Protein AF-A0A8T6YTL9-F1 (afdb_monomer_lite)

Radius of gyration: 15.52 Å; chains: 1; bounding box: 44×31×41 Å

InterPro domains:
  IPR006728 Immunity protein YezG-like [PF04634] (85-128)
  IPR036170 Immunity protein YezG-like superfamily [SSF160424] (26-125)

Structure (mmCIF, N/CA/C/O backbone):
data_AF-A0A8T6YTL9-F1
#
_entry.id   AF-A0A8T6YTL9-F1
#
loop_
_atom_site.group_PDB
_atom_site.id
_atom_site.type_symbol
_atom_site.label_atom_id
_atom_site.label_alt_id
_atom_site.label_comp_id
_atom_site.label_asym_id
_atom_site.label_entity_id
_atom_site.label_seq_id
_atom_site.pdbx_PDB_ins_code
_atom_site.Cartn_x
_atom_site.Cartn_y
_atom_site.Cartn_z
_atom_site.occupancy
_atom_site.B_iso_or_equiv
_atom_site.auth_seq_id
_atom_site.auth_comp_id
_atom_site.auth_asym_id
_atom_site.auth_atom_id
_atom_site.pdbx_PDB_model_num
ATOM 1 N N . MET A 1 1 ? 3.653 -5.304 19.458 1.00 33.44 1 MET A N 1
ATOM 2 C CA . MET A 1 1 ? 3.478 -6.674 18.921 1.00 33.44 1 MET A CA 1
ATOM 3 C C . MET A 1 1 ? 3.271 -6.533 17.421 1.00 33.44 1 MET A C 1
ATOM 5 O O . MET A 1 1 ? 2.338 -5.842 17.044 1.00 33.44 1 MET A O 1
ATOM 9 N N . ILE A 1 2 ? 4.169 -7.063 16.585 1.00 36.59 2 ILE A N 1
ATOM 10 C CA . ILE A 1 2 ? 4.069 -6.956 15.117 1.00 36.59 2 ILE A CA 1
ATOM 11 C C . ILE A 1 2 ? 3.375 -8.225 14.619 1.00 36.59 2 ILE A C 1
ATOM 13 O O . ILE A 1 2 ? 3.849 -9.326 14.899 1.00 36.59 2 ILE A O 1
ATOM 17 N N . LEU A 1 3 ? 2.232 -8.079 13.949 1.00 34.75 3 LEU A N 1
ATOM 18 C CA . LEU A 1 3 ? 1.442 -9.194 13.426 1.00 34.75 3 LEU A CA 1
ATOM 19 C C . LEU A 1 3 ? 1.649 -9.280 11.905 1.00 34.75 3 LEU A C 1
ATOM 21 O O . LEU A 1 3 ? 0.923 -8.654 11.138 1.00 34.75 3 LEU A O 1
ATOM 25 N N . THR A 1 4 ? 2.669 -10.024 11.482 1.00 40.56 4 THR A N 1
ATOM 26 C CA . THR A 1 4 ? 3.026 -10.223 10.066 1.00 40.56 4 THR A CA 1
ATOM 27 C C . THR A 1 4 ? 2.255 -11.416 9.496 1.00 40.56 4 THR A C 1
ATOM 29 O O . THR A 1 4 ? 2.329 -12.515 10.051 1.00 40.56 4 THR A O 1
ATOM 32 N N . HIS A 1 5 ? 1.528 -11.229 8.390 1.00 50.56 5 HIS A N 1
ATOM 33 C CA . HIS A 1 5 ? 0.825 -12.315 7.698 1.00 50.56 5 HIS A CA 1
ATOM 34 C C . HIS A 1 5 ? 1.325 -12.480 6.256 1.00 50.56 5 HIS A C 1
ATOM 36 O O . HIS A 1 5 ? 1.228 -11.554 5.453 1.00 50.56 5 HIS A O 1
ATOM 42 N N . PHE A 1 6 ? 1.783 -13.689 5.917 1.00 40.50 6 PHE A N 1
ATOM 43 C CA . PHE A 1 6 ? 2.258 -14.053 4.579 1.00 40.50 6 PHE A CA 1
ATOM 44 C C . PHE A 1 6 ? 1.146 -14.707 3.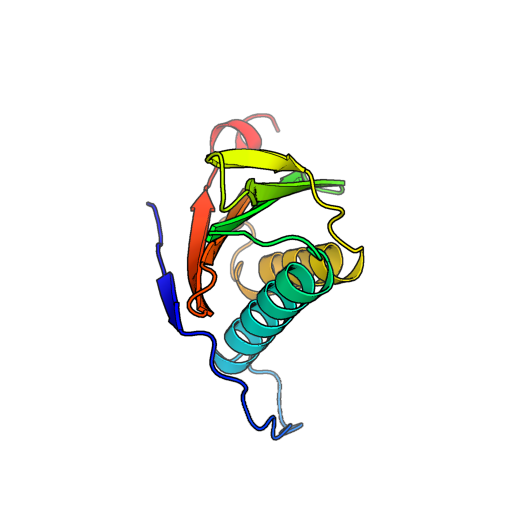754 1.00 40.50 6 PHE A C 1
ATOM 46 O O . PHE A 1 6 ? 0.555 -15.697 4.189 1.00 40.50 6 PHE A O 1
ATOM 53 N N . TYR A 1 7 ? 0.905 -14.207 2.542 1.00 55.19 7 TYR A N 1
ATOM 54 C CA . TYR A 1 7 ? -0.112 -14.741 1.634 1.00 55.19 7 TYR A CA 1
ATOM 55 C C . TYR A 1 7 ? 0.391 -14.782 0.178 1.00 55.19 7 TYR A C 1
ATOM 57 O O . TYR A 1 7 ? 1.228 -13.980 -0.240 1.00 55.19 7 TYR A O 1
ATOM 65 N N . LEU A 1 8 ? -0.139 -15.722 -0.615 1.00 42.59 8 LEU A N 1
ATOM 66 C CA . LEU A 1 8 ? 0.121 -15.843 -2.056 1.00 42.59 8 LEU A CA 1
ATOM 67 C C . LEU A 1 8 ? -1.067 -15.290 -2.853 1.00 42.59 8 LEU A C 1
ATOM 69 O O . LEU A 1 8 ? -2.193 -15.767 -2.702 1.00 42.59 8 LEU A O 1
ATOM 73 N N . PHE A 1 9 ? -0.820 -14.326 -3.742 1.00 38.91 9 PHE A N 1
ATOM 74 C CA . PHE A 1 9 ? -1.807 -13.833 -4.699 1.00 38.91 9 PHE A CA 1
ATOM 75 C C . PHE A 1 9 ? -2.107 -14.924 -5.731 1.00 38.91 9 PHE A C 1
ATOM 77 O O . PHE A 1 9 ? -1.311 -15.216 -6.622 1.00 38.91 9 PHE A O 1
ATOM 84 N N . SER A 1 10 ? -3.279 -15.534 -5.609 1.00 45.25 10 SER A N 1
ATOM 85 C CA . SER A 1 10 ? -3.862 -16.383 -6.643 1.00 45.25 10 SER A CA 1
ATOM 86 C C . SER A 1 10 ? -5.250 -15.842 -6.957 1.00 45.25 10 SER A C 1
ATOM 88 O O . SER A 1 10 ? -6.003 -15.500 -6.047 1.00 45.25 10 SER A O 1
ATOM 90 N N . SER A 1 11 ? -5.577 -15.693 -8.244 1.00 33.25 11 SER A N 1
ATOM 91 C CA . SER A 1 11 ? -6.886 -15.195 -8.676 1.00 33.25 11 SER A CA 1
ATOM 92 C C . SER A 1 11 ? -7.995 -16.104 -8.130 1.00 33.25 11 SER A C 1
ATOM 94 O O . SER A 1 11 ? -8.046 -17.270 -8.529 1.00 33.25 11 SER A O 1
ATOM 96 N N . PRO A 1 12 ? -8.902 -15.629 -7.255 1.00 41.66 12 PRO A N 1
ATOM 97 C CA . PRO A 1 12 ? -9.981 -16.471 -6.768 1.00 41.66 12 PRO A CA 1
ATOM 98 C C . PRO A 1 12 ? -11.160 -16.421 -7.743 1.00 41.66 12 PRO A C 1
ATOM 100 O O . PRO A 1 12 ? -11.564 -15.348 -8.192 1.00 41.66 12 PRO A O 1
ATOM 103 N N . ASN A 1 13 ? -11.767 -17.578 -8.012 1.00 33.69 13 ASN A N 1
ATOM 104 C CA . ASN A 1 13 ? -13.176 -17.629 -8.396 1.00 33.69 13 ASN A CA 1
ATOM 105 C C . ASN A 1 13 ? -13.987 -17.088 -7.210 1.00 33.69 13 ASN A C 1
ATOM 107 O O . ASN A 1 13 ? -14.063 -17.741 -6.171 1.00 33.69 13 ASN A O 1
ATOM 111 N N . ILE A 1 14 ? -14.549 -15.887 -7.338 1.00 44.19 14 ILE A N 1
ATOM 112 C CA . ILE A 1 14 ? -15.348 -15.267 -6.277 1.00 44.19 14 ILE A CA 1
ATOM 113 C C . ILE A 1 14 ? -16.783 -15.798 -6.384 1.00 44.19 14 ILE A C 1
ATOM 115 O O . ILE A 1 14 ? -17.514 -15.421 -7.298 1.00 44.19 14 ILE A O 1
ATOM 119 N N . ASN A 1 15 ? -17.190 -16.661 -5.451 1.00 32.50 15 ASN A N 1
ATOM 120 C CA . ASN A 1 15 ? -18.601 -16.930 -5.170 1.00 32.50 15 ASN A CA 1
ATOM 121 C C . ASN A 1 15 ? -19.035 -16.017 -4.018 1.00 32.50 15 ASN A C 1
ATOM 123 O O . ASN A 1 15 ? -18.476 -16.092 -2.929 1.00 32.50 15 ASN A O 1
ATOM 127 N N . TYR A 1 16 ? -20.018 -15.151 -4.265 1.00 44.25 16 TYR A N 1
ATOM 128 C CA . TYR A 1 16 ? -20.642 -14.326 -3.232 1.00 44.25 16 TYR A CA 1
ATOM 129 C C . TYR A 1 16 ? -21.774 -15.119 -2.565 1.00 44.25 16 TYR A C 1
ATOM 131 O O . TYR A 1 16 ? -22.792 -15.372 -3.209 1.00 44.25 16 TYR A O 1
ATOM 139 N N . ASP A 1 17 ? -21.625 -15.484 -1.290 1.00 41.03 17 ASP A N 1
ATOM 140 C CA . ASP A 1 17 ? -22.755 -15.875 -0.437 1.00 41.03 17 ASP A CA 1
ATOM 141 C C . ASP A 1 17 ? -23.219 -14.651 0.370 1.00 41.03 17 ASP A C 1
ATOM 143 O O . ASP A 1 17 ? -22.467 -14.070 1.150 1.00 41.03 17 ASP A O 1
ATOM 147 N N . ASN A 1 18 ? -24.465 -14.232 0.137 1.00 47.97 18 ASN A N 1
ATOM 148 C CA . ASN A 1 18 ? -25.115 -13.083 0.767 1.00 47.97 18 ASN A CA 1
ATOM 149 C C . ASN A 1 18 ? -25.964 -13.517 1.976 1.00 47.97 18 ASN A C 1
ATOM 151 O O . ASN A 1 18 ? -27.148 -13.177 2.058 1.00 47.97 18 ASN A O 1
ATOM 155 N N . SER A 1 19 ? -25.388 -14.250 2.931 1.00 40.69 19 SER A N 1
ATOM 156 C CA . SER A 1 19 ? -26.079 -14.556 4.187 1.00 40.69 19 SER A CA 1
ATOM 157 C C . SER A 1 19 ? -25.246 -14.194 5.426 1.00 40.69 19 SER A C 1
ATOM 159 O O . SER A 1 19 ? -24.211 -14.775 5.713 1.00 40.69 19 SER A O 1
ATOM 161 N N . LEU A 1 20 ? -25.761 -13.202 6.167 1.00 38.56 20 LEU A N 1
ATOM 162 C CA . LEU A 1 20 ? -25.483 -12.880 7.575 1.00 38.56 20 LEU A CA 1
ATOM 163 C C . LEU A 1 20 ? -24.042 -12.476 7.953 1.00 38.56 20 LEU A C 1
ATOM 165 O O . LEU A 1 20 ? -23.208 -13.317 8.238 1.00 38.56 20 LEU A O 1
ATOM 169 N N . GLY A 1 21 ? -23.817 -11.165 8.114 1.00 47.81 21 GLY A N 1
ATOM 170 C CA . GLY A 1 21 ? -23.189 -10.544 9.301 1.00 47.81 21 GLY A CA 1
ATOM 171 C C . GLY A 1 21 ? -21.840 -11.035 9.850 1.00 47.81 21 GLY A C 1
ATOM 172 O O . GLY A 1 21 ? -21.478 -10.613 10.944 1.00 47.81 21 GLY A O 1
ATOM 173 N N . VAL A 1 22 ? -21.096 -11.891 9.154 1.00 45.47 22 VAL A N 1
ATOM 174 C CA . VAL A 1 22 ? -19.788 -12.381 9.594 1.00 45.47 22 VAL A CA 1
ATOM 175 C C . VAL A 1 22 ? -18.726 -11.765 8.694 1.00 45.47 22 VAL A C 1
ATOM 177 O O . VAL A 1 22 ? -18.637 -12.073 7.509 1.00 45.47 22 VAL A O 1
ATOM 180 N N . ILE A 1 23 ? -17.902 -10.887 9.261 1.00 53.69 23 ILE A N 1
ATOM 181 C CA . ILE A 1 23 ? -16.636 -10.481 8.645 1.00 53.69 23 ILE A CA 1
ATOM 182 C C . ILE A 1 23 ? -15.736 -11.723 8.672 1.00 53.69 23 ILE A C 1
ATOM 184 O O . ILE A 1 23 ? -15.105 -12.032 9.679 1.00 53.69 23 ILE A O 1
ATOM 188 N N . THR A 1 24 ? -15.744 -12.507 7.598 1.00 58.62 24 THR A N 1
ATOM 189 C CA . THR A 1 24 ? -14.925 -13.719 7.477 1.00 58.62 24 THR A CA 1
ATOM 190 C C . THR A 1 24 ? -13.513 -13.374 6.994 1.00 58.62 24 THR A C 1
ATOM 192 O O . THR A 1 24 ? -13.309 -12.368 6.309 1.00 58.62 24 THR A O 1
ATOM 195 N N . MET A 1 25 ? -12.529 -14.242 7.277 1.00 62.03 25 MET A N 1
ATOM 196 C CA . MET A 1 25 ? -11.184 -14.169 6.669 1.00 62.03 25 MET A CA 1
ATOM 197 C C . MET A 1 25 ? -11.232 -14.005 5.139 1.00 62.03 25 MET A C 1
ATOM 199 O O . MET A 1 25 ? -10.344 -13.395 4.549 1.00 62.03 25 MET A O 1
ATOM 203 N N . GLU A 1 26 ? -12.285 -14.502 4.489 1.00 70.88 26 GLU A N 1
ATOM 204 C CA . GLU A 1 26 ? -12.493 -14.371 3.047 1.00 70.88 26 GLU A CA 1
ATOM 205 C C . GLU A 1 26 ? -12.701 -12.914 2.607 1.00 70.88 26 GLU A C 1
ATOM 207 O O . GLU A 1 26 ? -12.187 -12.513 1.563 1.00 70.88 26 GLU A O 1
ATOM 212 N N . THR A 1 27 ? -13.364 -12.086 3.425 1.00 80.19 27 THR A N 1
ATOM 213 C CA . THR A 1 27 ? -13.524 -10.644 3.158 1.00 80.19 27 THR A CA 1
ATOM 214 C C . THR A 1 27 ? -12.178 -9.919 3.210 1.00 80.19 27 THR A C 1
ATOM 216 O O . THR A 1 27 ? -11.868 -9.111 2.334 1.00 80.19 27 THR A O 1
ATOM 219 N N . VAL A 1 28 ? -11.346 -10.240 4.204 1.00 82.81 28 VAL A N 1
ATOM 220 C CA . VAL A 1 28 ? -10.003 -9.661 4.361 1.00 82.81 28 VAL A CA 1
ATOM 221 C C . VAL A 1 28 ? -9.094 -10.075 3.196 1.00 82.81 28 VAL A C 1
ATOM 223 O O . VAL A 1 28 ? -8.463 -9.221 2.573 1.00 82.81 28 VAL A O 1
ATOM 226 N N . HIS A 1 29 ? -9.092 -11.357 2.816 1.00 83.69 29 HIS A N 1
ATOM 227 C CA . HIS A 1 29 ? -8.359 -11.828 1.635 1.00 83.69 29 HIS A CA 1
ATOM 228 C C . HIS A 1 29 ? -8.829 -11.158 0.340 1.00 83.69 29 HIS A C 1
ATOM 230 O O . HIS A 1 29 ? -8.005 -10.799 -0.503 1.00 83.69 29 HIS A O 1
ATOM 236 N N . ALA A 1 30 ? -10.138 -10.954 0.168 1.00 86.69 30 ALA A N 1
ATOM 237 C CA . ALA A 1 30 ? -10.674 -10.263 -1.000 1.00 86.69 30 ALA A CA 1
ATOM 238 C C . ALA A 1 30 ? -10.189 -8.807 -1.079 1.00 86.69 30 ALA A C 1
ATOM 240 O O . ALA A 1 30 ? -9.898 -8.319 -2.174 1.00 86.69 30 ALA A O 1
ATOM 241 N N . ILE A 1 31 ? -10.064 -8.121 0.061 1.00 90.31 31 ILE A N 1
ATOM 242 C CA . ILE A 1 31 ? -9.493 -6.771 0.134 1.00 90.31 31 ILE A CA 1
ATOM 243 C C . ILE A 1 31 ? -8.012 -6.789 -0.260 1.00 90.31 31 ILE A C 1
ATOM 245 O O . ILE A 1 31 ? -7.611 -5.997 -1.113 1.00 90.31 31 ILE A O 1
ATOM 249 N N . TYR A 1 32 ? -7.212 -7.713 0.279 1.00 90.25 32 TYR A N 1
ATOM 250 C CA . TYR A 1 32 ? -5.792 -7.832 -0.078 1.00 90.25 32 TYR A CA 1
ATOM 251 C C . TYR A 1 32 ? -5.587 -8.103 -1.569 1.00 90.25 32 TYR A C 1
ATOM 253 O O . TYR A 1 32 ? -4.776 -7.438 -2.214 1.00 90.25 32 TYR A O 1
ATOM 261 N N . ASN A 1 33 ? -6.378 -9.010 -2.146 1.00 90.44 33 ASN A N 1
ATOM 262 C CA . ASN A 1 33 ? -6.329 -9.300 -3.577 1.00 90.44 33 ASN A CA 1
ATOM 263 C C . ASN A 1 33 ? -6.683 -8.071 -4.425 1.00 90.44 33 ASN A C 1
ATOM 265 O O . ASN A 1 33 ? -6.018 -7.800 -5.425 1.00 90.44 33 ASN A O 1
ATOM 269 N N . GLN A 1 34 ? -7.691 -7.292 -4.029 1.00 92.44 34 GLN A N 1
ATOM 270 C CA . GLN A 1 34 ? -8.028 -6.054 -4.736 1.00 92.44 34 GLN A CA 1
ATOM 271 C C . GLN A 1 34 ? -6.923 -4.995 -4.625 1.00 92.44 34 GLN A C 1
ATOM 273 O O . GLN A 1 34 ? -6.621 -4.327 -5.614 1.00 92.44 34 GLN A O 1
ATOM 278 N N . ILE A 1 35 ? -6.285 -4.857 -3.458 1.00 92.94 35 ILE A N 1
ATOM 279 C CA . ILE A 1 35 ? -5.138 -3.956 -3.277 1.00 92.94 35 ILE A CA 1
ATOM 280 C C . ILE A 1 35 ? -3.984 -4.380 -4.195 1.00 92.94 35 ILE A C 1
ATOM 282 O O . ILE A 1 35 ? -3.469 -3.545 -4.941 1.00 92.94 35 ILE A O 1
ATOM 286 N N . ALA A 1 36 ? -3.626 -5.667 -4.204 1.00 93.38 36 ALA A N 1
ATOM 287 C CA . ALA A 1 36 ? -2.569 -6.202 -5.058 1.00 93.38 36 ALA A CA 1
ATOM 288 C C . ALA A 1 36 ? -2.863 -5.966 -6.548 1.00 93.38 36 ALA A C 1
ATOM 290 O O . ALA A 1 36 ? -2.018 -5.453 -7.283 1.00 93.38 36 ALA A O 1
ATOM 291 N N . GLN A 1 37 ? -4.094 -6.240 -6.989 1.00 93.25 37 GLN A N 1
ATOM 292 C CA . GLN A 1 37 ? -4.508 -5.999 -8.370 1.00 93.25 37 GLN A CA 1
ATOM 293 C C . GLN A 1 37 ? -4.427 -4.512 -8.748 1.00 93.25 37 GLN A C 1
ATOM 295 O O . GLN A 1 37 ? -4.025 -4.180 -9.865 1.00 93.25 37 GLN A O 1
ATOM 300 N N . ASN A 1 38 ? -4.771 -3.605 -7.831 1.00 93.31 38 ASN A N 1
ATOM 301 C CA . ASN A 1 38 ? -4.650 -2.167 -8.068 1.00 93.31 38 ASN A CA 1
ATOM 302 C C . ASN A 1 38 ? -3.190 -1.735 -8.249 1.00 93.31 38 ASN A C 1
ATOM 304 O O . ASN A 1 38 ? -2.919 -0.903 -9.112 1.00 93.31 38 ASN A O 1
ATOM 308 N N . ILE A 1 39 ? -2.251 -2.312 -7.491 1.00 94.00 39 ILE A N 1
ATOM 309 C CA . ILE A 1 39 ? -0.811 -2.063 -7.662 1.00 94.00 39 ILE A CA 1
ATOM 310 C C . ILE A 1 39 ? -0.366 -2.498 -9.063 1.00 94.00 39 ILE A C 1
ATOM 312 O O . ILE A 1 39 ? 0.173 -1.685 -9.817 1.00 94.00 39 ILE A O 1
ATOM 316 N N . VAL A 1 40 ? -0.672 -3.744 -9.444 1.00 93.94 40 VAL A N 1
ATOM 317 C CA . VAL A 1 40 ? -0.342 -4.305 -10.768 1.00 93.94 40 VAL A CA 1
ATOM 318 C C . VAL A 1 40 ? -0.921 -3.447 -11.897 1.00 93.94 40 VAL A C 1
ATOM 320 O O . VAL A 1 40 ? -0.259 -3.197 -12.901 1.00 93.94 40 VAL A O 1
ATOM 323 N N . ASN A 1 41 ? -2.150 -2.953 -11.737 1.00 92.38 41 ASN A N 1
ATOM 324 C CA . ASN A 1 41 ? -2.808 -2.120 -12.743 1.00 92.38 41 ASN A CA 1
ATOM 325 C C . ASN A 1 41 ? -2.219 -0.702 -12.841 1.00 92.38 41 ASN A C 1
ATOM 327 O O . ASN A 1 41 ? -2.294 -0.081 -13.909 1.00 92.38 41 ASN A O 1
ATOM 331 N N . SER A 1 42 ? -1.678 -0.172 -11.741 1.00 93.31 42 SER A N 1
ATOM 332 C CA . SER A 1 42 ? -1.121 1.182 -11.674 1.00 93.31 42 SER A CA 1
ATOM 333 C C . SER A 1 42 ? 0.301 1.274 -12.227 1.00 93.31 42 SER A C 1
ATOM 335 O O . SER A 1 42 ? 0.649 2.299 -12.815 1.00 93.31 42 SER A O 1
ATOM 337 N N . ILE A 1 43 ? 1.122 0.235 -12.061 1.00 93.56 43 ILE A N 1
ATOM 338 C CA . ILE A 1 43 ? 2.528 0.255 -12.479 1.00 93.56 43 ILE A CA 1
ATOM 339 C C . ILE A 1 43 ? 2.652 -0.392 -13.863 1.00 93.56 43 ILE A C 1
ATOM 341 O O . ILE A 1 43 ? 2.375 -1.572 -14.046 1.00 93.56 43 ILE A O 1
ATOM 345 N N . ARG A 1 44 ? 3.046 0.401 -14.866 1.00 92.94 44 ARG A N 1
ATOM 346 C CA . ARG A 1 44 ? 3.157 -0.043 -16.273 1.00 92.94 44 ARG A CA 1
ATOM 347 C C . ARG A 1 44 ? 4.575 -0.426 -16.693 1.00 92.94 44 ARG A C 1
ATOM 349 O O . ARG A 1 44 ? 4.762 -0.964 -17.780 1.00 92.94 44 ARG A O 1
ATOM 356 N N . THR A 1 45 ? 5.555 -0.115 -15.860 1.00 92.12 45 THR A N 1
ATOM 357 C CA . THR A 1 45 ? 6.974 -0.428 -16.046 1.00 92.12 45 THR A CA 1
ATOM 358 C C . THR A 1 45 ? 7.322 -1.746 -15.354 1.00 92.12 45 THR A C 1
ATOM 360 O O . THR A 1 45 ? 6.581 -2.165 -14.473 1.00 92.12 45 THR A O 1
ATOM 363 N N . PRO A 1 46 ? 8.414 -2.433 -15.725 1.00 94.06 46 PRO A N 1
ATOM 364 C CA . PRO A 1 46 ? 8.895 -3.590 -14.972 1.00 94.06 46 PRO A CA 1
ATOM 365 C C . PRO A 1 46 ? 9.332 -3.209 -13.548 1.00 94.06 46 PRO A C 1
ATOM 367 O O . PRO A 1 46 ? 10.073 -2.242 -13.356 1.00 94.06 46 PRO A O 1
ATOM 370 N N . TRP A 1 47 ? 8.900 -3.986 -12.557 1.00 96.31 47 TRP A N 1
ATOM 371 C CA . TRP A 1 47 ? 9.188 -3.768 -11.138 1.00 96.31 47 TRP A CA 1
ATOM 372 C C . TRP A 1 47 ? 9.393 -5.102 -10.415 1.00 96.31 47 TRP A C 1
ATOM 374 O O . TRP A 1 47 ? 8.786 -6.100 -10.803 1.00 96.31 47 TRP A O 1
ATOM 384 N N . ASP A 1 48 ? 10.231 -5.103 -9.377 1.00 93.62 48 ASP A N 1
ATOM 385 C CA . ASP A 1 48 ? 10.503 -6.287 -8.541 1.00 93.62 48 ASP A CA 1
ATOM 386 C C . ASP A 1 48 ? 9.557 -6.368 -7.340 1.00 93.62 48 ASP A C 1
ATOM 388 O O . ASP A 1 48 ? 8.931 -7.396 -7.064 1.00 93.62 48 ASP A O 1
ATOM 392 N N . GLU A 1 49 ? 9.433 -5.245 -6.635 1.00 95.69 49 GLU A N 1
ATOM 393 C CA . GLU A 1 49 ? 8.633 -5.104 -5.426 1.00 95.69 49 GLU A CA 1
ATOM 394 C C . GLU A 1 49 ? 7.926 -3.750 -5.424 1.00 95.69 49 GLU A C 1
ATOM 396 O O . GLU A 1 49 ? 8.481 -2.738 -5.853 1.00 95.69 49 GLU A O 1
ATOM 401 N N . ALA A 1 50 ? 6.690 -3.730 -4.947 1.00 96.44 50 ALA A N 1
ATOM 402 C CA . ALA A 1 50 ? 5.876 -2.539 -4.808 1.00 96.44 50 ALA A CA 1
ATOM 403 C C . ALA A 1 50 ? 5.257 -2.498 -3.418 1.00 96.44 50 ALA A C 1
ATOM 405 O O . ALA A 1 50 ? 4.918 -3.529 -2.843 1.00 96.44 50 ALA A O 1
ATOM 406 N N . PHE A 1 51 ? 5.081 -1.301 -2.879 1.00 95.19 51 PHE A N 1
ATOM 407 C CA . PHE A 1 51 ? 4.507 -1.128 -1.561 1.00 95.19 51 PHE A CA 1
ATOM 408 C C . PHE A 1 51 ? 3.598 0.087 -1.469 1.00 95.19 51 PHE A C 1
ATOM 410 O O . PHE A 1 51 ? 3.788 1.093 -2.158 1.00 95.19 51 PHE A O 1
ATOM 417 N N . ILE A 1 52 ? 2.591 -0.030 -0.607 1.00 95.25 52 ILE A N 1
ATOM 418 C CA . ILE A 1 52 ? 1.722 1.067 -0.200 1.00 95.25 52 ILE A CA 1
ATOM 419 C C . ILE A 1 52 ? 1.883 1.255 1.301 1.00 95.25 52 ILE A C 1
ATOM 421 O O . ILE A 1 52 ? 1.548 0.365 2.080 1.00 95.25 52 ILE A O 1
ATOM 425 N N . ASP A 1 53 ? 2.361 2.434 1.677 1.00 93.12 53 ASP A N 1
ATOM 426 C CA . ASP A 1 53 ? 2.308 2.924 3.046 1.00 93.12 53 ASP A CA 1
ATOM 427 C C . ASP A 1 53 ? 0.982 3.662 3.233 1.00 93.12 53 ASP A C 1
ATOM 429 O O . ASP A 1 53 ? 0.657 4.564 2.454 1.00 93.12 53 ASP A O 1
ATOM 433 N N . PHE A 1 54 ? 0.215 3.290 4.253 1.00 90.69 54 PHE A N 1
ATOM 434 C CA . PHE A 1 54 ? -1.026 3.956 4.631 1.00 90.69 54 PHE A CA 1
ATOM 435 C C . PHE A 1 54 ? -0.986 4.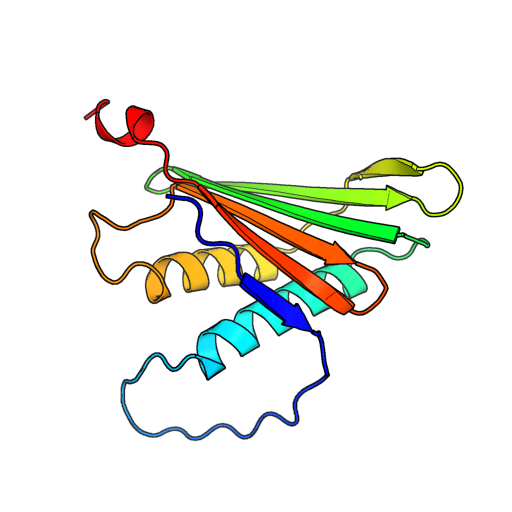294 6.120 1.00 90.69 54 PHE A C 1
ATOM 437 O O . PHE A 1 54 ? -0.620 3.465 6.949 1.00 90.69 54 PHE A O 1
ATOM 444 N N . SER A 1 55 ? -1.361 5.522 6.459 1.00 87.31 55 SER A N 1
ATOM 445 C CA . SER A 1 55 ? -1.405 6.013 7.835 1.00 87.31 55 SER A CA 1
ATOM 446 C C . SER A 1 55 ? -2.745 6.678 8.095 1.00 87.31 55 SER A C 1
ATOM 448 O O . SER A 1 55 ? -3.189 7.506 7.296 1.00 87.31 55 SER A O 1
ATOM 450 N N . TYR A 1 56 ? -3.380 6.314 9.198 1.00 79.62 56 TYR A N 1
ATOM 451 C CA . TYR A 1 56 ? -4.675 6.811 9.627 1.00 79.62 56 TYR A CA 1
ATOM 452 C C . TYR A 1 56 ? -4.490 7.768 10.810 1.00 79.62 56 TYR A C 1
ATOM 454 O O . TYR A 1 56 ? -3.818 7.440 11.778 1.00 79.62 56 TYR A O 1
ATOM 462 N N . TYR A 1 57 ? -5.080 8.957 10.720 1.00 78.88 57 TYR A N 1
ATOM 463 C CA . TYR A 1 57 ? -4.998 10.024 11.719 1.00 78.88 57 TYR A CA 1
ATOM 464 C C . TYR A 1 57 ? -6.415 10.527 12.018 1.00 78.88 57 TYR A C 1
ATOM 466 O O . TYR A 1 57 ? -6.848 11.555 11.483 1.00 78.88 57 TYR A O 1
ATOM 474 N N . GLY A 1 58 ? -7.172 9.763 12.811 1.00 69.94 58 GLY A N 1
ATOM 475 C CA . GLY A 1 58 ? -8.546 10.102 13.202 1.00 69.94 58 GLY A CA 1
ATOM 476 C C . GLY A 1 58 ? -9.506 10.228 12.011 1.00 69.94 58 GLY A C 1
ATOM 477 O O . GLY A 1 58 ? -10.017 9.230 11.513 1.00 69.94 58 GLY A O 1
ATOM 478 N N . ASP A 1 59 ? -9.754 11.451 11.544 1.00 72.69 59 ASP A N 1
ATOM 479 C CA . ASP A 1 59 ? -10.648 11.731 10.406 1.00 72.69 59 ASP A CA 1
ATOM 480 C C . ASP A 1 59 ? -9.923 11.831 9.054 1.00 72.69 59 ASP A C 1
ATOM 482 O O . ASP A 1 59 ? -10.554 11.974 8.001 1.00 72.69 59 ASP A O 1
ATOM 486 N N . SER A 1 60 ? -8.592 11.754 9.053 1.00 77.19 60 SER A N 1
ATOM 487 C CA . SER A 1 60 ? -7.773 11.872 7.847 1.00 77.19 60 SER A CA 1
ATOM 488 C C . SER A 1 60 ? -6.885 10.650 7.649 1.00 77.19 60 SER A C 1
ATOM 490 O O . SER A 1 60 ? -6.588 9.920 8.588 1.00 77.19 60 SER A O 1
ATOM 492 N N . ALA A 1 61 ? -6.456 10.404 6.412 1.00 83.06 61 ALA A N 1
ATOM 493 C CA . ALA A 1 61 ? -5.456 9.380 6.143 1.00 83.06 61 ALA A CA 1
ATOM 494 C C . ALA A 1 61 ? -4.475 9.849 5.074 1.00 83.06 61 ALA A C 1
ATOM 496 O O . ALA A 1 61 ? -4.838 10.569 4.138 1.00 83.06 61 ALA A O 1
ATOM 497 N N . LYS A 1 62 ? -3.234 9.397 5.204 1.00 87.62 62 LYS A N 1
ATOM 498 C CA . LYS A 1 62 ? -2.161 9.600 4.238 1.00 87.62 62 LYS A CA 1
ATOM 499 C C . LYS A 1 62 ? -1.835 8.267 3.584 1.00 87.62 62 LYS A C 1
ATOM 501 O O . LYS A 1 62 ? -1.831 7.238 4.248 1.00 87.62 62 LYS A O 1
ATOM 506 N N . TYR A 1 63 ? -1.543 8.290 2.290 1.00 89.75 63 TYR A N 1
ATOM 507 C CA . TYR A 1 63 ? -1.085 7.106 1.578 1.00 89.75 63 TYR A CA 1
ATOM 508 C C . TYR A 1 63 ? -0.029 7.457 0.534 1.00 89.75 63 TYR A C 1
ATOM 510 O O . TYR A 1 63 ? -0.100 8.510 -0.103 1.00 89.75 63 TYR A O 1
ATOM 518 N N . GLN A 1 64 ? 0.946 6.570 0.356 1.00 94.00 64 GLN A N 1
ATOM 519 C CA . GLN A 1 64 ? 1.995 6.688 -0.652 1.00 94.00 64 GLN A CA 1
ATOM 520 C C . GLN A 1 64 ? 2.279 5.318 -1.262 1.00 94.00 64 GLN A C 1
ATOM 522 O O . GLN A 1 64 ? 2.372 4.329 -0.545 1.00 94.00 64 GLN A O 1
ATOM 527 N N . GLY A 1 65 ? 2.412 5.271 -2.587 1.00 95.69 65 GLY A N 1
ATOM 528 C CA . GLY A 1 65 ? 2.783 4.065 -3.318 1.00 95.69 65 GLY A CA 1
ATOM 529 C C . GLY A 1 65 ? 4.166 4.220 -3.921 1.00 95.69 65 GLY A C 1
ATOM 530 O O . GLY A 1 65 ? 4.419 5.215 -4.604 1.00 95.69 65 GLY A O 1
ATOM 531 N N . LYS A 1 66 ? 5.040 3.238 -3.705 1.00 96.94 66 LYS A N 1
ATOM 532 C CA . LYS A 1 66 ? 6.352 3.174 -4.353 1.00 96.94 66 LYS A CA 1
ATOM 533 C C . LYS A 1 66 ? 6.651 1.782 -4.888 1.00 96.94 66 LYS A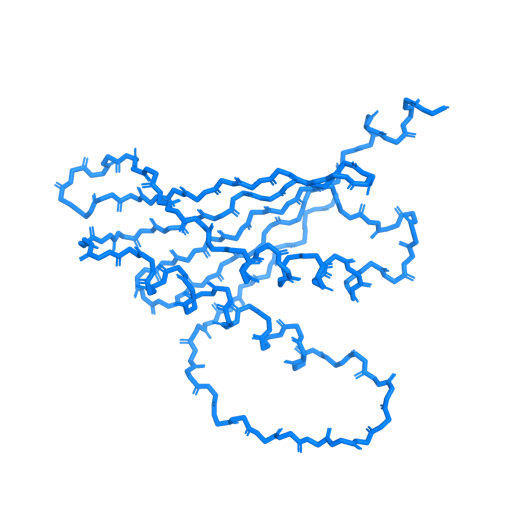 C 1
ATOM 535 O O . LYS A 1 66 ? 6.045 0.807 -4.459 1.00 96.94 66 LYS A O 1
ATOM 540 N N . TYR A 1 67 ? 7.585 1.692 -5.820 1.00 97.06 67 TYR A N 1
ATOM 541 C CA . TYR A 1 67 ? 8.069 0.426 -6.350 1.00 97.06 67 TYR A CA 1
ATOM 542 C C . TYR A 1 67 ? 9.562 0.485 -6.652 1.00 97.06 67 TYR A C 1
ATOM 544 O O . TYR A 1 67 ? 10.103 1.555 -6.930 1.00 97.06 67 TYR A O 1
ATOM 552 N N . LEU A 1 68 ? 10.218 -0.671 -6.594 1.00 96.56 68 LEU A N 1
ATOM 553 C CA . LEU A 1 68 ? 11.592 -0.864 -7.035 1.00 96.56 68 LEU A CA 1
ATOM 554 C C . LEU A 1 68 ? 11.595 -1.183 -8.526 1.00 96.56 68 LEU A C 1
ATOM 556 O O . LEU A 1 68 ? 11.015 -2.181 -8.965 1.00 96.56 68 LEU A O 1
ATOM 560 N N . HIS A 1 69 ? 12.228 -0.318 -9.310 1.00 94.06 69 HIS A N 1
ATOM 561 C CA . HIS A 1 69 ? 12.354 -0.512 -10.744 1.00 94.06 69 HIS A CA 1
ATOM 562 C C . HIS A 1 69 ? 13.336 -1.652 -11.053 1.00 94.06 69 HIS A C 1
ATOM 564 O O . HIS A 1 69 ? 14.483 -1.640 -10.607 1.00 94.06 69 HIS A O 1
ATOM 570 N N . TYR A 1 70 ? 12.891 -2.606 -11.875 1.00 92.25 70 TYR A N 1
ATOM 571 C CA . TYR A 1 70 ? 13.558 -3.899 -12.096 1.00 92.25 70 TYR A CA 1
ATOM 572 C C . TYR A 1 70 ? 15.032 -3.797 -12.526 1.00 92.25 70 TYR A C 1
ATOM 574 O O . TYR A 1 70 ? 15.871 -4.613 -12.164 1.00 92.25 70 TYR A O 1
ATOM 582 N N . SER A 1 71 ? 15.373 -2.810 -13.361 1.00 92.38 71 SER A N 1
ATOM 583 C CA . SER A 1 71 ? 16.702 -2.771 -13.989 1.00 92.38 71 SER A CA 1
ATOM 584 C C . SER A 1 71 ? 17.779 -2.076 -13.159 1.00 92.38 71 SER A C 1
ATOM 586 O O . SER A 1 71 ? 18.962 -2.249 -13.439 1.00 92.38 71 SER A O 1
ATOM 588 N N . ASN A 1 72 ? 17.392 -1.204 -12.229 1.00 92.19 72 ASN A N 1
ATOM 589 C CA . ASN A 1 72 ? 18.316 -0.298 -11.540 1.00 92.19 72 ASN A CA 1
ATOM 590 C C . ASN A 1 72 ? 18.064 -0.202 -10.029 1.00 92.19 72 ASN A C 1
ATOM 592 O O . ASN A 1 72 ? 18.798 0.521 -9.359 1.00 92.19 72 ASN A O 1
ATOM 596 N N . ASN A 1 73 ? 17.066 -0.919 -9.499 1.00 91.81 73 ASN A N 1
ATOM 597 C CA . ASN A 1 73 ? 16.645 -0.874 -8.098 1.00 91.81 73 ASN A CA 1
ATOM 598 C C . ASN A 1 73 ? 16.327 0.543 -7.601 1.00 91.81 73 ASN A C 1
ATOM 600 O O . ASN A 1 73 ? 16.409 0.825 -6.405 1.00 91.81 73 ASN A O 1
ATOM 604 N N . GLU A 1 74 ? 15.985 1.454 -8.513 1.00 94.38 74 GLU A N 1
ATOM 605 C CA . GLU A 1 74 ? 15.582 2.799 -8.142 1.00 94.38 74 GLU A CA 1
ATOM 606 C C . GLU A 1 74 ? 14.182 2.763 -7.542 1.00 94.38 74 GLU A C 1
ATOM 608 O O . GLU A 1 74 ? 13.293 2.054 -8.023 1.00 94.38 74 GLU A O 1
ATOM 613 N N . LEU A 1 75 ? 13.992 3.542 -6.482 1.00 96.31 75 LEU A N 1
ATOM 614 C CA . LEU A 1 75 ? 12.704 3.664 -5.836 1.00 96.31 75 LEU A CA 1
ATOM 615 C C . LEU A 1 75 ? 11.870 4.735 -6.540 1.00 96.31 75 LEU A C 1
ATOM 617 O O . LEU A 1 75 ? 12.162 5.925 -6.444 1.00 96.31 75 LEU A O 1
ATOM 621 N N . CYS A 1 76 ? 10.813 4.306 -7.216 1.00 95.25 76 CYS A N 1
ATOM 622 C CA . CYS A 1 76 ? 9.927 5.170 -7.982 1.00 95.25 76 CYS A CA 1
ATOM 623 C C . CYS A 1 76 ? 8.562 5.296 -7.300 1.00 95.25 76 CYS A C 1
ATOM 625 O O . CYS A 1 76 ? 8.039 4.324 -6.758 1.00 95.25 76 CYS A O 1
ATOM 627 N N . ASP A 1 77 ? 7.943 6.475 -7.363 1.00 95.69 77 ASP A N 1
ATOM 628 C CA . ASP A 1 77 ? 6.563 6.654 -6.909 1.00 95.69 77 ASP A CA 1
ATOM 629 C C . ASP A 1 77 ? 5.565 6.153 -7.967 1.00 95.69 77 ASP A C 1
ATOM 631 O O . ASP A 1 77 ? 5.773 6.293 -9.177 1.00 95.69 77 ASP A O 1
ATOM 635 N N . PHE A 1 78 ? 4.430 5.622 -7.514 1.00 94.50 78 PHE A N 1
ATOM 636 C CA . PHE A 1 78 ? 3.276 5.364 -8.371 1.00 94.50 78 PHE A CA 1
ATOM 637 C C . PHE A 1 78 ? 2.001 5.951 -7.774 1.00 94.50 78 PHE A C 1
ATOM 639 O O . PHE A 1 78 ? 1.849 6.120 -6.562 1.00 94.50 78 PHE A O 1
ATOM 646 N N . LYS A 1 79 ? 1.036 6.256 -8.645 1.00 91.81 79 LYS A N 1
ATOM 647 C CA . LYS A 1 79 ? -0.249 6.791 -8.204 1.00 91.81 79 LYS A CA 1
ATOM 648 C C . LYS A 1 79 ? -1.099 5.680 -7.592 1.00 91.81 79 LYS A C 1
ATOM 650 O O . LYS A 1 79 ? -1.606 4.803 -8.295 1.00 91.81 79 LYS A O 1
ATOM 655 N N . VAL A 1 80 ? -1.315 5.771 -6.287 1.00 89.50 80 VAL A N 1
ATOM 656 C CA . VAL A 1 80 ? -2.303 4.955 -5.580 1.00 89.50 80 VAL A CA 1
ATOM 657 C C . VAL A 1 80 ? -3.696 5.501 -5.895 1.00 89.50 80 VAL A C 1
ATOM 659 O O . VAL A 1 80 ? -3.976 6.686 -5.708 1.00 89.50 80 VAL A O 1
ATOM 662 N N . GLY A 1 81 ? -4.568 4.652 -6.433 1.00 85.62 81 GLY A N 1
ATOM 663 C CA . GLY A 1 81 ? -5.937 5.037 -6.766 1.00 85.62 81 GLY A CA 1
ATOM 664 C C . GLY A 1 81 ? -6.812 5.229 -5.523 1.00 85.62 81 GLY A C 1
ATOM 665 O O . GLY A 1 81 ? -6.605 4.586 -4.496 1.00 85.62 81 GLY A O 1
ATOM 666 N N . TYR A 1 82 ? -7.862 6.049 -5.645 1.00 86.12 82 TYR A N 1
ATOM 667 C CA . TYR A 1 82 ? -8.851 6.257 -4.575 1.00 86.12 82 TYR A CA 1
ATOM 668 C C . TYR A 1 82 ? -9.530 4.950 -4.121 1.00 86.12 82 TYR A C 1
ATOM 670 O O . TYR A 1 82 ? -9.910 4.814 -2.961 1.00 86.12 82 TYR A O 1
ATOM 678 N N . GLN A 1 83 ? -9.644 3.958 -5.010 1.00 87.69 83 GLN A N 1
ATOM 679 C CA . GLN A 1 83 ? -10.154 2.631 -4.657 1.00 87.69 83 GLN A CA 1
ATOM 680 C C . GLN A 1 83 ? -9.273 1.931 -3.615 1.00 87.69 83 GLN A C 1
ATOM 682 O O . GLN A 1 83 ? -9.805 1.414 -2.639 1.00 87.69 83 GLN A O 1
ATOM 687 N N . SER A 1 84 ? -7.943 1.982 -3.751 1.00 88.00 84 SER A N 1
ATOM 688 C CA . SER A 1 84 ? -7.034 1.428 -2.741 1.00 88.00 84 SER A CA 1
ATOM 689 C C . SER A 1 84 ? -7.183 2.142 -1.398 1.00 88.00 84 SER A C 1
ATOM 691 O O . SER A 1 84 ? -7.237 1.478 -0.372 1.00 88.00 84 SER A O 1
ATOM 693 N N . TYR A 1 85 ? -7.354 3.469 -1.390 1.00 86.31 85 TYR A N 1
ATOM 694 C CA . TYR A 1 85 ? -7.663 4.211 -0.158 1.00 86.31 85 TYR A CA 1
ATOM 695 C C . TYR A 1 85 ? -8.934 3.684 0.530 1.00 86.31 85 TYR A C 1
ATOM 697 O O . TYR A 1 85 ? -8.935 3.440 1.736 1.00 86.31 85 TYR A O 1
ATOM 705 N N . ARG A 1 86 ? -10.016 3.467 -0.230 1.00 88.88 86 ARG A N 1
ATOM 706 C CA . ARG A 1 86 ? -11.274 2.926 0.312 1.00 88.88 86 ARG A CA 1
ATOM 707 C C . ARG A 1 86 ? -11.104 1.516 0.869 1.00 88.88 86 ARG A C 1
ATOM 709 O O . ARG A 1 86 ? -11.691 1.224 1.904 1.00 88.88 86 ARG A O 1
ATOM 716 N N . LEU A 1 87 ? -10.291 0.691 0.215 1.00 90.62 87 LEU A N 1
ATOM 717 C CA . LEU A 1 87 ? -9.967 -0.661 0.662 1.00 90.62 87 LEU A CA 1
ATOM 718 C C . LEU A 1 87 ? -9.174 -0.658 1.974 1.00 90.62 87 LEU A C 1
ATOM 720 O O . LEU A 1 87 ? -9.531 -1.404 2.876 1.00 90.62 87 LEU A O 1
ATOM 724 N N . PHE A 1 88 ? -8.170 0.212 2.130 1.00 89.00 88 PHE A N 1
ATOM 725 C CA . PHE A 1 88 ? -7.444 0.353 3.401 1.00 89.00 88 PHE A CA 1
ATOM 726 C C . PHE A 1 88 ? -8.325 0.894 4.528 1.00 89.00 88 PHE A C 1
ATOM 728 O O . PHE A 1 88 ? -8.208 0.437 5.661 1.00 89.00 88 PHE A O 1
ATOM 735 N N . LYS A 1 89 ? -9.248 1.815 4.228 1.00 86.06 89 LYS A N 1
ATOM 736 C CA . LYS A 1 89 ? -10.230 2.279 5.216 1.00 86.06 89 LYS A CA 1
ATOM 737 C C . LYS A 1 89 ? -11.177 1.155 5.643 1.00 86.06 89 LYS A C 1
ATOM 739 O O . LYS A 1 89 ? -11.391 0.961 6.831 1.00 86.06 89 LYS A O 1
ATOM 744 N N . GL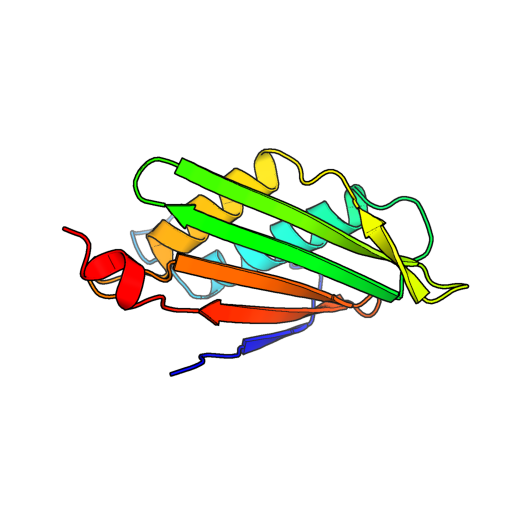N A 1 90 ? -11.703 0.391 4.687 1.00 86.94 90 GLN A N 1
ATOM 745 C CA . GLN A 1 90 ? -12.534 -0.773 4.988 1.00 86.94 90 GLN A CA 1
ATOM 746 C C . GLN A 1 90 ? -11.751 -1.809 5.802 1.00 86.94 90 GLN A C 1
ATOM 748 O O . GLN A 1 90 ? -12.286 -2.353 6.758 1.00 86.94 90 GLN A O 1
ATOM 753 N N . LEU A 1 91 ? -10.484 -2.050 5.453 1.00 86.06 91 LEU A N 1
ATOM 754 C CA . LEU A 1 91 ? -9.595 -2.931 6.203 1.00 86.06 91 LEU A CA 1
ATOM 755 C C . LEU A 1 91 ? -9.464 -2.461 7.656 1.00 86.06 91 LEU A C 1
ATOM 757 O O . LEU A 1 91 ? -9.678 -3.255 8.562 1.00 86.06 91 LEU A O 1
ATOM 761 N N . HIS A 1 92 ? -9.205 -1.169 7.871 1.00 82.00 92 HIS A N 1
ATOM 762 C CA . HIS A 1 92 ? -9.134 -0.555 9.201 1.00 82.00 92 HIS A CA 1
ATOM 763 C C . HIS A 1 92 ? -10.418 -0.763 10.012 1.00 82.00 92 HIS A C 1
ATOM 765 O O . HIS A 1 92 ? -10.352 -1.123 11.183 1.00 82.00 92 HIS A O 1
ATOM 771 N N . GLU A 1 93 ? -11.585 -0.605 9.385 1.00 80.19 93 GLU A N 1
ATOM 772 C CA . GLU A 1 93 ? -12.891 -0.798 10.026 1.00 80.19 93 GLU A CA 1
ATOM 773 C C . GLU A 1 93 ? -13.157 -2.261 10.418 1.00 80.19 93 GLU A C 1
ATOM 775 O O . GLU A 1 93 ? -13.746 -2.504 11.467 1.00 80.19 93 GLU A O 1
ATOM 780 N N . ILE A 1 94 ? -12.731 -3.234 9.602 1.00 75.81 94 ILE A N 1
ATOM 781 C CA . ILE A 1 94 ? -13.040 -4.656 9.829 1.00 75.81 94 ILE A CA 1
ATOM 782 C C . ILE A 1 94 ? -11.999 -5.397 10.674 1.00 75.81 94 ILE A C 1
ATOM 784 O O . ILE A 1 94 ? -12.345 -6.386 11.315 1.00 75.81 94 ILE A O 1
ATOM 788 N N . THR A 1 95 ? -10.730 -4.973 10.654 1.00 71.06 95 THR A N 1
ATOM 789 C CA . THR A 1 95 ? -9.659 -5.624 11.433 1.00 71.06 95 THR A CA 1
ATOM 790 C C . THR A 1 95 ? -9.566 -5.092 12.853 1.00 71.06 95 THR A C 1
ATOM 792 O O . THR A 1 95 ? -8.912 -5.709 13.687 1.00 71.06 95 THR A O 1
ATOM 795 N N . SER A 1 96 ? -10.205 -3.958 13.129 1.00 64.12 96 SER A N 1
ATOM 796 C CA . SER A 1 96 ? -10.164 -3.311 14.434 1.00 64.12 96 SER A CA 1
ATOM 797 C C . SER A 1 96 ? -11.466 -3.597 15.175 1.00 64.12 96 SER A C 1
ATOM 799 O O . SER A 1 96 ? -12.402 -2.797 15.155 1.00 64.12 96 SER A O 1
ATOM 801 N N . GLY A 1 97 ? -11.543 -4.791 15.770 1.00 53.16 97 GLY A N 1
ATOM 802 C CA . GLY A 1 97 ? -12.707 -5.236 16.544 1.00 53.16 97 GLY A CA 1
ATOM 803 C C . GLY A 1 97 ? -12.948 -4.411 17.814 1.00 53.16 97 GLY A C 1
ATOM 804 O O . GLY A 1 97 ? -14.088 -4.322 18.263 1.00 53.16 97 GLY A O 1
ATOM 805 N N . ASP A 1 98 ? -11.902 -3.762 18.335 1.00 53.88 98 ASP A N 1
ATOM 806 C CA . ASP A 1 98 ? -11.948 -2.847 19.476 1.00 53.88 98 ASP A CA 1
ATOM 807 C C . ASP A 1 98 ? -11.380 -1.469 19.060 1.00 53.88 98 ASP A C 1
ATOM 809 O O . ASP A 1 98 ? -10.349 -1.420 18.384 1.00 53.88 98 ASP A O 1
ATOM 813 N N . PRO A 1 99 ? -11.995 -0.319 19.408 1.00 55.62 99 PRO A N 1
ATOM 814 C CA . PRO A 1 99 ? -11.445 1.007 19.096 1.00 55.62 99 PRO A CA 1
ATOM 815 C C . PRO A 1 99 ? -10.051 1.254 19.696 1.00 55.62 99 PRO A C 1
ATOM 817 O O . PRO A 1 99 ? -9.249 2.008 19.134 1.00 55.62 99 PRO A O 1
ATOM 820 N N . GLU A 1 100 ? -9.746 0.600 20.818 1.00 51.91 100 GLU A N 1
ATOM 821 C CA . GLU A 1 100 ? -8.421 0.611 21.445 1.00 51.91 100 GLU A CA 1
ATOM 822 C C . GLU A 1 100 ? -7.401 -0.233 20.664 1.00 51.91 100 GLU A C 1
ATOM 824 O O . GLU A 1 100 ? -6.203 0.050 20.703 1.00 51.91 100 GLU A O 1
ATOM 829 N N . GLU A 1 101 ? -7.894 -1.155 19.838 1.00 55.91 101 GLU A N 1
ATOM 830 C CA . GLU A 1 101 ? -7.150 -2.041 18.954 1.00 55.91 101 GLU A CA 1
ATOM 831 C C . GLU A 1 101 ? -7.195 -1.590 17.465 1.00 55.91 101 GLU A C 1
ATOM 833 O O . GLU A 1 101 ? -7.218 -2.398 16.535 1.00 55.91 101 GLU A O 1
ATOM 838 N N . LYS A 1 102 ? -7.144 -0.281 17.203 1.00 68.94 102 LYS A N 1
ATOM 839 C CA . LYS A 1 102 ? -6.908 0.265 15.854 1.00 68.94 102 LYS A CA 1
ATOM 840 C C . LYS A 1 102 ? -5.423 0.489 15.577 1.00 68.94 102 LYS A C 1
ATOM 842 O O . LYS A 1 102 ? -4.784 1.238 16.308 1.00 68.94 102 LYS A O 1
ATOM 847 N N . TRP A 1 103 ? -4.910 -0.106 14.498 1.00 78.06 103 TRP A N 1
ATOM 848 C CA . TRP A 1 103 ? -3.586 0.219 13.965 1.00 78.06 103 TRP A CA 1
ATOM 849 C C . TRP A 1 103 ? -3.590 1.623 13.345 1.00 78.06 103 TRP A C 1
ATOM 851 O O . TRP A 1 103 ? -4.586 2.049 12.754 1.00 78.06 103 TRP A O 1
ATOM 861 N N . ASP A 1 104 ? -2.469 2.333 13.443 1.00 79.50 104 ASP A N 1
ATOM 862 C CA . ASP A 1 104 ? -2.328 3.698 12.915 1.00 79.50 104 ASP A CA 1
ATOM 863 C C . ASP A 1 104 ? -1.622 3.695 11.568 1.00 79.50 104 ASP A C 1
ATOM 865 O O . ASP A 1 104 ? -1.839 4.571 10.730 1.00 79.50 104 ASP A O 1
ATOM 869 N N . ARG A 1 105 ? -0.772 2.691 11.330 1.00 86.81 105 ARG A N 1
ATOM 870 C CA . ARG A 1 105 ? -0.025 2.553 10.085 1.00 86.81 105 ARG A CA 1
ATOM 871 C C . ARG A 1 105 ? -0.078 1.123 9.583 1.00 86.81 105 ARG A C 1
ATOM 873 O O . ARG A 1 105 ? -0.045 0.166 10.353 1.00 86.81 105 ARG A O 1
ATOM 880 N N . VAL A 1 106 ? -0.140 0.990 8.266 1.00 89.56 106 VAL A N 1
ATOM 881 C CA . VAL A 1 106 ? -0.025 -0.291 7.584 1.00 89.56 106 VAL A CA 1
ATOM 882 C C . VAL A 1 106 ? 0.870 -0.147 6.367 1.00 89.56 106 VAL A C 1
ATOM 884 O O . VAL A 1 106 ? 0.759 0.815 5.601 1.00 89.56 106 VAL A O 1
ATOM 887 N N . ARG A 1 107 ? 1.751 -1.125 6.184 1.00 92.25 107 ARG A N 1
ATOM 888 C CA . ARG A 1 107 ? 2.549 -1.286 4.973 1.00 92.25 107 ARG A CA 1
ATOM 889 C C . ARG A 1 107 ? 2.111 -2.554 4.263 1.00 92.25 107 ARG A C 1
ATOM 891 O O . ARG A 1 107 ? 2.247 -3.648 4.800 1.00 92.25 107 ARG A O 1
ATOM 898 N N . PHE A 1 108 ? 1.611 -2.401 3.043 1.00 93.44 108 PHE A N 1
ATOM 899 C CA . PHE A 1 108 ? 1.335 -3.518 2.145 1.00 93.44 108 PHE A CA 1
ATOM 900 C C . PHE A 1 108 ? 2.490 -3.657 1.163 1.00 93.44 108 PHE A C 1
ATOM 902 O O . PHE A 1 108 ? 2.776 -2.700 0.448 1.00 93.44 108 PHE A O 1
ATOM 909 N N . VAL A 1 109 ? 3.125 -4.824 1.105 1.00 94.69 109 VAL A N 1
ATOM 910 C CA . VAL A 1 109 ? 4.238 -5.127 0.198 1.00 94.69 109 VAL A CA 1
ATOM 911 C C . VAL A 1 109 ? 3.811 -6.234 -0.753 1.00 94.69 109 VAL A C 1
ATOM 913 O O . VAL A 1 109 ? 3.338 -7.272 -0.308 1.00 94.69 109 VAL A O 1
ATOM 916 N N . LEU A 1 110 ? 3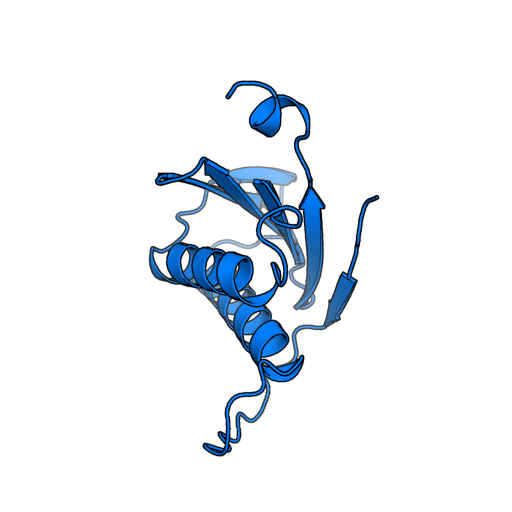.990 -6.026 -2.052 1.00 95.88 110 LEU A N 1
ATOM 917 C CA . LEU A 1 110 ? 3.707 -6.987 -3.110 1.00 95.88 110 LEU A CA 1
ATOM 918 C C . LEU A 1 110 ? 4.971 -7.215 -3.932 1.00 95.88 110 LEU A C 1
ATOM 920 O O . LEU A 1 110 ? 5.554 -6.264 -4.448 1.00 95.88 110 LEU A O 1
ATOM 924 N N . LYS A 1 111 ? 5.346 -8.475 -4.123 1.00 93.56 111 LYS A N 1
ATOM 925 C CA . LYS A 1 111 ? 6.387 -8.878 -5.070 1.00 93.56 111 LYS A CA 1
ATOM 926 C C . LYS A 1 111 ? 5.774 -9.223 -6.420 1.00 93.56 111 LYS A C 1
ATOM 928 O O . LYS A 1 111 ? 4.627 -9.667 -6.499 1.00 93.56 111 LYS A O 1
ATOM 933 N N . GLN A 1 112 ? 6.564 -9.117 -7.485 1.00 88.88 112 GLN A N 1
ATOM 934 C CA . GLN A 1 112 ? 6.125 -9.491 -8.834 1.00 88.88 112 GLN A CA 1
ATOM 935 C C . GLN A 1 112 ? 5.698 -10.971 -8.941 1.00 88.88 112 GLN A C 1
ATOM 937 O O . GLN A 1 112 ? 4.881 -11.324 -9.789 1.00 88.88 112 GLN A O 1
ATOM 942 N N . SER A 1 113 ? 6.202 -11.836 -8.052 1.00 88.12 113 SER A N 1
ATOM 943 C CA . SER A 1 113 ? 5.793 -13.244 -7.934 1.00 88.12 113 SER A CA 1
ATOM 944 C C . SER A 1 113 ? 4.342 -13.440 -7.471 1.00 88.12 113 SER A C 1
ATOM 946 O O . SER A 1 113 ? 3.837 -14.559 -7.532 1.00 88.12 113 SER A O 1
ATOM 948 N N . GLY A 1 114 ? 3.684 -12.385 -6.982 1.00 85.38 114 GLY A N 1
ATOM 949 C CA . GLY A 1 114 ? 2.377 -12.450 -6.332 1.00 85.38 114 GLY A CA 1
ATOM 950 C C . GLY A 1 114 ? 2.452 -12.731 -4.829 1.00 85.38 114 GLY A C 1
ATOM 951 O O . GLY A 1 114 ? 1.430 -12.706 -4.153 1.00 85.38 114 GLY A O 1
ATOM 952 N N . GLU A 1 115 ? 3.635 -12.976 -4.267 1.00 90.06 115 GLU A N 1
ATOM 953 C CA . GLU A 1 115 ? 3.798 -13.005 -2.813 1.00 90.06 115 GLU A CA 1
ATOM 954 C C . GLU A 1 115 ? 3.545 -11.606 -2.246 1.00 90.06 115 GLU A C 1
ATOM 956 O O . GLU A 1 115 ? 4.089 -10.621 -2.754 1.00 90.06 115 GLU A O 1
ATOM 961 N N . PHE A 1 116 ? 2.736 -11.514 -1.193 1.00 90.25 116 PHE A N 1
ATOM 962 C CA . PHE A 1 116 ? 2.531 -10.258 -0.490 1.00 90.25 116 PHE A CA 1
ATOM 963 C C . PHE A 1 116 ? 2.641 -10.425 1.022 1.00 90.25 116 PHE A C 1
ATOM 965 O O . PHE A 1 116 ? 2.387 -11.496 1.580 1.00 90.25 116 PHE A O 1
ATOM 972 N N . ASN A 1 117 ? 3.012 -9.327 1.669 1.00 89.25 117 ASN A N 1
ATOM 973 C CA . ASN A 1 117 ? 3.044 -9.187 3.113 1.00 89.25 117 ASN A CA 1
ATOM 974 C C . ASN A 1 117 ? 2.292 -7.922 3.527 1.00 89.25 117 ASN A C 1
ATOM 976 O O . ASN A 1 117 ? 2.263 -6.930 2.794 1.00 89.25 117 ASN A O 1
ATOM 980 N N . ILE A 1 118 ? 1.705 -7.956 4.716 1.00 86.19 118 ILE A N 1
ATOM 981 C CA . ILE A 1 118 ? 1.097 -6.788 5.338 1.00 86.19 118 ILE A CA 1
ATOM 982 C C . ILE A 1 118 ? 1.595 -6.661 6.773 1.00 86.19 118 ILE A C 1
ATOM 984 O O . ILE A 1 118 ? 1.478 -7.597 7.565 1.00 86.19 118 ILE A O 1
ATOM 988 N N . ASP A 1 119 ? 2.151 -5.495 7.088 1.00 84.69 119 ASP A N 1
ATOM 989 C CA . ASP A 1 119 ? 2.668 -5.172 8.413 1.00 84.69 119 ASP A CA 1
ATOM 990 C C . ASP A 1 119 ? 1.837 -4.046 9.021 1.00 84.69 119 ASP A C 1
ATOM 992 O O . ASP A 1 119 ? 1.726 -2.961 8.444 1.00 84.69 119 ASP A O 1
ATOM 996 N N . TYR A 1 120 ? 1.259 -4.317 10.189 1.00 83.06 120 TYR A N 1
ATOM 997 C CA . TYR A 1 120 ? 0.499 -3.351 10.976 1.00 83.06 120 TYR A CA 1
ATOM 998 C C . TYR A 1 120 ? 1.367 -2.783 12.094 1.00 83.06 120 TYR A C 1
ATOM 1000 O O . TYR A 1 120 ? 2.000 -3.534 12.844 1.00 83.06 120 TYR A O 1
ATOM 1008 N N . GLU A 1 121 ? 1.360 -1.463 12.228 1.00 79.50 121 GLU A N 1
ATOM 1009 C CA . GLU A 1 121 ? 2.068 -0.736 13.272 1.00 79.50 121 GLU A CA 1
ATOM 1010 C C . GLU A 1 121 ? 1.089 0.094 14.110 1.00 79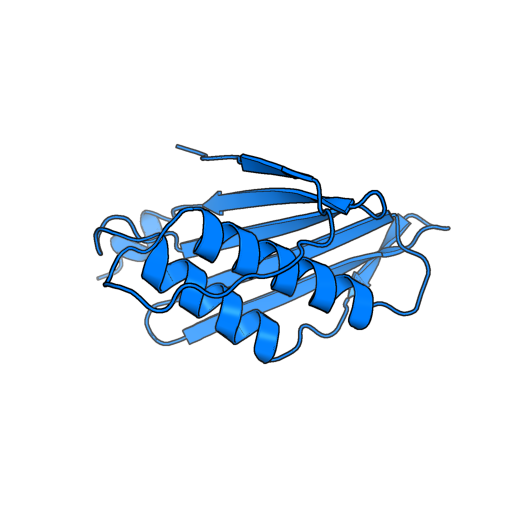.50 121 GLU A C 1
ATOM 1012 O O . GLU A 1 121 ? 0.146 0.718 13.610 1.00 79.50 121 GLU A O 1
ATOM 1017 N N . TRP A 1 122 ? 1.348 0.055 15.412 1.00 71.88 122 TRP A N 1
ATOM 1018 C CA . TRP A 1 122 ? 0.592 0.700 16.472 1.00 71.88 122 TRP A CA 1
ATOM 1019 C C . TRP A 1 122 ? 1.444 1.818 17.036 1.00 71.88 122 TRP A C 1
ATOM 1021 O O . TRP A 1 122 ? 2.539 1.545 17.530 1.00 71.88 122 TRP A O 1
ATOM 1031 N N . ASP A 1 123 ? 0.957 3.046 16.975 1.00 63.81 123 ASP A N 1
ATOM 1032 C CA . ASP A 1 123 ? 1.696 4.204 17.446 1.00 63.81 123 ASP A CA 1
ATOM 1033 C C . ASP A 1 123 ? 1.079 4.670 18.771 1.00 63.81 123 ASP A C 1
ATOM 1035 O O . ASP A 1 123 ? 0.119 5.437 18.804 1.00 63.81 123 ASP A O 1
ATOM 1039 N N . GLN A 1 124 ? 1.595 4.147 19.892 1.00 54.28 124 GLN A N 1
ATOM 1040 C CA . GLN A 1 124 ? 1.097 4.507 21.228 1.00 54.28 124 GLN A CA 1
ATOM 1041 C C . GLN A 1 124 ? 1.228 6.015 21.513 1.00 54.28 124 GLN A C 1
ATOM 1043 O O . GLN A 1 124 ? 0.372 6.565 22.200 1.00 54.28 124 GLN A O 1
ATOM 1048 N N . GLU A 1 125 ? 2.226 6.700 20.942 1.00 53.59 125 GLU A N 1
ATOM 1049 C CA . GLU A 1 125 ? 2.431 8.142 21.144 1.00 53.59 125 GLU A CA 1
ATOM 1050 C C . GLU A 1 125 ? 1.312 8.987 20.505 1.00 53.59 125 GLU A C 1
ATOM 1052 O O . GLU A 1 125 ? 0.955 10.028 21.051 1.00 53.59 125 GLU A O 1
ATOM 1057 N N . LEU A 1 126 ? 0.689 8.523 19.410 1.00 53.53 126 LEU A N 1
ATOM 1058 C CA . LEU A 1 126 ? -0.469 9.195 18.794 1.00 53.53 126 LEU A CA 1
ATOM 1059 C C . LEU A 1 126 ? -1.749 9.107 19.643 1.00 53.53 126 LEU A C 1
ATOM 1061 O O . LEU A 1 126 ? -2.662 9.908 19.443 1.00 53.53 126 LEU A O 1
ATOM 1065 N N . LYS A 1 127 ? -1.845 8.144 20.570 1.00 50.88 127 LYS A N 1
ATOM 1066 C CA . LYS A 1 127 ? -3.012 7.978 21.454 1.00 50.88 127 LYS A CA 1
ATOM 1067 C C . LYS A 1 127 ? -2.907 8.751 22.767 1.00 50.88 127 LYS A C 1
ATOM 1069 O O . LYS A 1 127 ? -3.945 9.095 23.323 1.00 50.88 127 LYS A O 1
ATOM 1074 N N . ASP A 1 128 ? -1.692 9.036 23.228 1.00 50.62 128 ASP A N 1
ATOM 1075 C CA . ASP A 1 128 ? -1.443 9.780 24.471 1.00 50.62 128 ASP A CA 1
ATOM 1076 C C . ASP A 1 128 ? -1.473 11.314 24.279 1.00 50.62 128 ASP A C 1
ATOM 1078 O O . ASP A 1 128 ? -1.406 12.058 25.257 1.00 50.62 128 ASP A O 1
ATOM 1082 N N . GLU A 1 129 ? -1.613 11.813 23.042 1.00 45.22 129 GLU A N 1
ATOM 1083 C CA . GLU A 1 129 ? -1.768 13.247 22.727 1.00 45.22 129 GLU A CA 1
ATOM 1084 C C . GLU A 1 129 ? -3.248 13.713 22.715 1.00 45.22 129 GLU A C 1
ATOM 1086 O O . GLU A 1 129 ? -3.632 14.584 21.929 1.00 45.22 129 GLU A O 1
ATOM 1091 N N . VAL A 1 130 ? -4.092 13.129 23.581 1.00 49.97 130 VAL A N 1
ATOM 1092 C CA . VAL A 1 130 ? -5.517 13.489 23.764 1.00 49.97 130 VAL A CA 1
ATOM 1093 C C . VAL A 1 130 ? -5.780 14.049 25.158 1.00 49.97 130 VAL A C 1
ATOM 1095 O O . VAL A 1 130 ? -5.393 13.395 26.150 1.00 49.97 130 VAL A O 1
#

Secondary structure (DSSP, 8-state):
----EEEE-----------SS---HHHHHHHHHHHHHHHHHH--S-EEEEEEEEEEETTEEEEEEEEEETTT--EEEE---HHHHHHHHHHHHHH-SSGGG--SEEEEEEETTSEEEEEEE--HHHHS--

Organism: NCBI:txid579562

Sequence (130 aa):
MILTHFYLFSSPNINYDNSLGVITMETVHAIYNQIAQNIVNSIRTPWDEAFIDFSYYGDSAKYQGKYLHYSNNELCDFKVGYQSYRLFKQLHEITSGDPEEKWDRVRFVLKQSGEFNIDYEWDQELKDEV

Foldseek 3Di:
DKDKDKDFQDDDPDDDDPDDDDPDVVVVVVLLNVLQVQLVVFDPADFFKKKKKWFAQPVDIDIWIWTQHPPPRDIGTTDRDVVNVVSVVVNQVSVQPDPVRGFGMKMWMAGPSRIIMIITHHDVVSVVVD

pLDDT: mean 76.08, std 20.34, range [32.5, 97.06]